Protein AF-A0A2E3WES7-F1 (afdb_monomer_lite)

Radius of gyration: 30.96 Å; chains: 1; bounding box: 48×38×104 Å

Foldseek 3Di:
DDDDDDDDDDPPVPPVVVVVVVVVVVVVVPPPPPPPPPQQQQDWDDDDDDADPVRQKDKIAGRAQQKKKWKDKQHDIDIHGGHNPDRMDIDRDPDDDPDDIDMDMWIAHPVRDTDDRPDDD

Secondary structure (DSSP, 8-state):
--PPP-------HHHHHHHHHHHHHHHHTT---------------------BTTB-EEEEE---TT-EEEEEETTEEEEE---TT-SEEEEE--SPPSS---EEEEEE-TTS-EE-TT---

Sequence (121 aa):
MHEGDISEPREDASSVWQSILNKFSLAQKYTTVRREIKTCDSKVRTVDVTVSANHPDLVWRNACPEVYYRLTIDRKTLEVPPHAAAEMIRYSIRDLTPGQHPYKVEVIDVDGVILSPGYCW

pLDDT: mean 71.53, std 15.44, range [35.91, 89.5]

Structure (mmCIF, N/CA/C/O backbone):
data_AF-A0A2E3WES7-F1
#
_entry.id   AF-A0A2E3WES7-F1
#
loop_
_atom_site.group_PDB
_atom_site.id
_atom_site.type_symbol
_atom_site.label_atom_id
_atom_site.label_alt_id
_atom_site.label_comp_id
_atom_site.label_asym_id
_atom_site.label_entity_id
_atom_site.label_seq_id
_atom_site.pdbx_PDB_ins_code
_atom_site.Cartn_x
_atom_site.Cartn_y
_atom_site.Cartn_z
_atom_site.occupancy
_atom_site.B_iso_or_equiv
_atom_site.auth_seq_id
_atom_site.auth_comp_id
_atom_site.auth_asym_id
_atom_site.auth_atom_id
_atom_site.pdbx_PDB_model_num
ATOM 1 N N . MET A 1 1 ? 20.178 -27.742 -88.971 1.00 37.34 1 MET A N 1
ATOM 2 C CA . MET A 1 1 ? 21.404 -27.962 -88.179 1.00 37.34 1 MET A CA 1
ATOM 3 C C . MET A 1 1 ? 21.485 -26.813 -87.194 1.00 37.34 1 MET A C 1
ATOM 5 O O . MET A 1 1 ? 21.592 -25.681 -87.641 1.00 37.34 1 MET A O 1
ATOM 9 N N . HIS A 1 2 ? 21.298 -27.078 -85.902 1.00 35.91 2 HIS A N 1
ATOM 10 C CA . HIS A 1 2 ? 21.526 -26.086 -84.852 1.00 35.91 2 HIS A CA 1
ATOM 11 C C . HIS A 1 2 ? 22.763 -26.524 -84.086 1.00 35.91 2 HIS A C 1
ATOM 13 O O . HIS A 1 2 ? 22.807 -27.630 -83.555 1.00 35.91 2 HIS A O 1
ATOM 19 N N . GLU A 1 3 ? 23.776 -25.674 -84.130 1.00 48.91 3 GLU A N 1
ATOM 20 C CA . GLU A 1 3 ? 25.027 -25.823 -83.407 1.00 48.91 3 GLU A CA 1
ATOM 21 C C . GLU A 1 3 ? 24.767 -25.332 -81.979 1.00 48.91 3 GLU A C 1
ATOM 23 O O . GLU A 1 3 ? 24.336 -24.197 -81.775 1.00 48.91 3 GLU A O 1
ATOM 28 N N . GLY A 1 4 ? 24.885 -26.236 -81.008 1.00 45.47 4 GLY A N 1
ATOM 29 C CA . GLY A 1 4 ? 24.762 -25.920 -79.590 1.00 45.47 4 GLY A CA 1
ATOM 30 C C . GLY A 1 4 ? 26.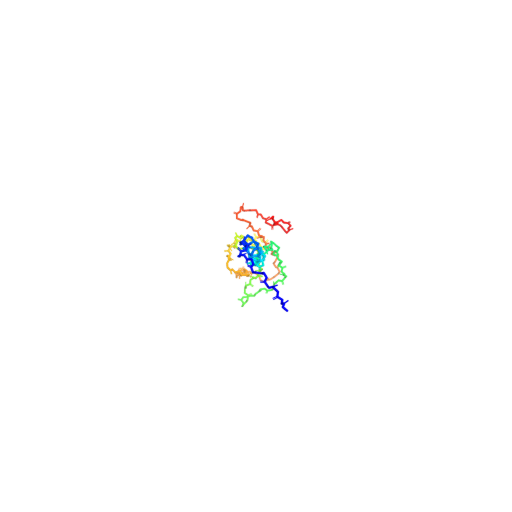154 -25.773 -79.001 1.00 45.47 4 GLY A C 1
ATOM 31 O O . GLY A 1 4 ? 26.911 -26.740 -79.004 1.00 45.47 4 GLY A O 1
ATOM 32 N N . ASP A 1 5 ? 26.477 -24.578 -78.515 1.00 55.75 5 ASP A N 1
ATOM 33 C CA . ASP A 1 5 ? 27.716 -24.313 -77.789 1.00 55.75 5 ASP A CA 1
ATOM 34 C C . ASP A 1 5 ? 27.493 -24.591 -76.295 1.00 55.75 5 ASP A C 1
ATOM 36 O O . ASP A 1 5 ? 26.551 -24.073 -75.687 1.00 55.75 5 ASP A O 1
ATOM 40 N N . ILE A 1 6 ? 28.326 -25.456 -75.718 1.00 48.38 6 ILE A N 1
ATOM 41 C CA . ILE A 1 6 ? 28.320 -25.782 -74.291 1.00 48.38 6 ILE A CA 1
ATOM 42 C C . ILE A 1 6 ? 29.626 -25.236 -73.724 1.00 48.38 6 ILE A C 1
ATOM 44 O O . ILE A 1 6 ? 30.689 -25.821 -73.917 1.00 48.38 6 ILE A O 1
ATOM 48 N N . SER A 1 7 ? 29.534 -24.117 -73.010 1.00 65.81 7 SER A N 1
ATOM 49 C CA . SER A 1 7 ? 30.663 -23.539 -72.286 1.00 65.81 7 SER A CA 1
ATOM 50 C C . SER A 1 7 ? 30.885 -24.228 -70.937 1.00 65.81 7 SER A C 1
ATOM 52 O O . SER A 1 7 ? 29.949 -24.752 -70.329 1.00 65.81 7 SER A O 1
ATOM 54 N N . GLU A 1 8 ? 32.118 -24.163 -70.434 1.00 56.44 8 GLU A N 1
ATOM 55 C CA . GLU A 1 8 ? 32.495 -24.665 -69.109 1.00 56.44 8 GLU A CA 1
ATOM 56 C C . GLU A 1 8 ? 31.694 -23.992 -67.973 1.00 56.44 8 GLU A C 1
ATOM 58 O O . GLU A 1 8 ? 31.254 -22.843 -68.122 1.00 56.44 8 GLU A O 1
ATOM 63 N N . PRO A 1 9 ? 31.491 -24.672 -66.824 1.00 51.97 9 PRO A N 1
ATOM 64 C CA . PRO A 1 9 ? 30.762 -24.104 -65.697 1.00 51.97 9 PRO A CA 1
ATOM 65 C C . PRO A 1 9 ? 31.477 -22.851 -65.191 1.00 51.97 9 PRO A C 1
ATOM 67 O O . PRO A 1 9 ? 32.590 -22.913 -64.672 1.00 51.97 9 PRO A O 1
ATOM 70 N N . ARG A 1 10 ? 30.830 -21.694 -65.327 1.00 53.50 10 ARG A N 1
ATOM 71 C CA . ARG A 1 10 ? 31.310 -20.457 -64.715 1.00 53.50 10 ARG A CA 1
ATOM 72 C C . ARG A 1 10 ? 31.004 -20.533 -63.221 1.00 53.50 10 ARG A C 1
ATOM 74 O O . ARG A 1 10 ? 29.840 -20.647 -62.837 1.00 53.50 10 ARG A O 1
ATOM 81 N N . GLU A 1 11 ? 32.034 -20.513 -62.379 1.00 57.12 11 GLU A N 1
ATOM 82 C CA . GLU A 1 11 ? 31.855 -20.502 -60.926 1.00 57.12 11 GLU A CA 1
ATOM 83 C C . GLU A 1 11 ? 31.272 -19.162 -60.448 1.00 57.12 11 GLU A C 1
ATOM 85 O O . GLU A 1 11 ? 31.982 -18.280 -59.974 1.00 57.12 11 GLU A O 1
ATOM 90 N N . ASP A 1 12 ? 29.948 -19.027 -60.501 1.00 51.56 12 ASP A N 1
ATOM 91 C CA . ASP A 1 12 ? 29.208 -17.975 -59.794 1.00 51.56 12 ASP A CA 1
ATOM 92 C C . ASP A 1 12 ? 28.824 -18.445 -58.376 1.00 51.56 12 ASP A C 1
ATOM 94 O O . ASP A 1 12 ? 27.704 -18.255 -57.897 1.00 51.56 12 ASP A O 1
ATOM 98 N N . ALA A 1 13 ? 29.764 -19.073 -57.660 1.00 53.97 13 ALA A N 1
ATOM 99 C CA . ALA A 1 13 ? 29.553 -19.511 -56.278 1.00 53.97 13 ALA A CA 1
ATOM 100 C C . ALA A 1 13 ? 29.381 -18.325 -55.305 1.00 53.97 13 ALA A C 1
ATOM 102 O O . ALA A 1 13 ? 28.873 -18.486 -54.197 1.00 53.97 13 ALA A O 1
ATOM 103 N N . SER A 1 14 ? 29.756 -17.109 -55.708 1.00 54.81 14 SER A N 1
ATOM 104 C CA . SER A 1 14 ? 29.687 -15.920 -54.855 1.00 54.81 14 SER A CA 1
ATOM 105 C C . SER A 1 14 ? 28.273 -15.336 -54.715 1.00 54.81 14 SER A C 1
ATOM 107 O O . SER A 1 14 ? 27.987 -14.717 -53.693 1.00 54.81 14 SER A O 1
ATOM 109 N N . SER A 1 15 ? 27.356 -15.551 -55.669 1.00 62.19 15 SER A N 1
ATOM 110 C CA . SER A 1 15 ? 26.026 -14.904 -55.653 1.00 62.19 15 SER A CA 1
ATOM 111 C C . SER A 1 15 ? 24.961 -15.695 -54.879 1.00 62.19 15 SER A C 1
ATOM 113 O O . SER A 1 15 ? 24.108 -15.114 -54.194 1.00 62.19 15 SER A O 1
ATOM 115 N N . VAL A 1 16 ? 25.031 -17.029 -54.928 1.00 63.03 16 VAL A N 1
ATOM 116 C CA . VAL A 1 16 ? 24.057 -17.920 -54.280 1.00 63.03 16 VAL A CA 1
ATOM 117 C C . VAL A 1 16 ? 24.269 -17.939 -52.769 1.00 63.03 16 VAL A C 1
ATOM 119 O O . VAL A 1 16 ? 23.313 -17.758 -52.015 1.00 63.03 16 VAL A O 1
ATOM 122 N N . TRP A 1 17 ? 25.520 -18.056 -52.311 1.00 64.25 17 TRP A N 1
ATOM 123 C CA . TRP A 1 17 ? 25.849 -18.011 -50.883 1.00 64.25 17 TRP A CA 1
ATOM 124 C C . TRP A 1 17 ? 25.521 -16.657 -50.252 1.00 64.25 17 TRP A C 1
ATOM 126 O O . TRP A 1 17 ? 24.960 -16.618 -49.159 1.00 64.25 17 TRP A O 1
ATOM 136 N N . GLN A 1 18 ? 25.766 -15.551 -50.962 1.00 61.44 18 GLN A N 1
ATOM 137 C CA . GLN A 1 18 ? 25.344 -14.212 -50.534 1.00 61.44 18 GLN A CA 1
ATOM 138 C C . GLN A 1 18 ? 23.816 -14.108 -50.424 1.00 61.44 18 GLN A C 1
ATOM 140 O O . GLN A 1 18 ? 23.300 -13.589 -49.437 1.00 61.44 18 GLN A O 1
ATOM 145 N N . SER A 1 19 ? 23.073 -14.667 -51.383 1.00 59.94 19 SER A N 1
ATOM 146 C CA . SER A 1 19 ? 21.604 -14.680 -51.350 1.00 59.94 19 SER A CA 1
ATOM 147 C C . SER A 1 19 ? 21.043 -15.529 -50.202 1.00 59.94 19 SER A C 1
ATOM 149 O O . SER A 1 19 ? 20.048 -15.145 -49.583 1.00 59.94 19 SER A O 1
ATOM 151 N N . ILE A 1 20 ? 21.689 -16.655 -49.876 1.00 63.62 20 ILE A N 1
ATOM 152 C CA . ILE A 1 20 ? 21.341 -17.498 -48.723 1.00 63.62 20 ILE A CA 1
ATOM 153 C C . ILE A 1 20 ? 21.639 -16.759 -47.413 1.00 63.62 20 ILE A C 1
ATOM 155 O O . ILE A 1 20 ? 20.762 -16.685 -46.554 1.00 63.62 20 ILE A O 1
ATOM 159 N N . LEU A 1 21 ? 22.821 -16.148 -47.276 1.00 63.22 21 LEU A N 1
ATOM 160 C CA . LEU A 1 21 ? 23.200 -15.356 -46.099 1.00 63.22 21 LEU A CA 1
ATOM 161 C C . LEU A 1 21 ? 22.241 -14.184 -45.862 1.00 63.22 21 LEU A C 1
ATOM 163 O O . LEU A 1 21 ? 21.840 -13.932 -44.727 1.00 63.22 21 LEU A O 1
ATOM 167 N N . ASN A 1 22 ? 21.816 -13.502 -46.927 1.00 59.44 22 ASN A N 1
ATOM 168 C CA . ASN A 1 22 ? 20.908 -12.364 -46.820 1.00 59.44 22 ASN A CA 1
ATOM 169 C C . ASN A 1 22 ? 19.484 -12.792 -46.412 1.00 59.44 22 ASN A C 1
ATOM 171 O O . ASN A 1 22 ? 18.818 -12.116 -45.632 1.00 59.44 22 ASN A O 1
ATOM 175 N N . LYS A 1 23 ? 19.019 -13.963 -46.869 1.00 59.62 23 LYS A N 1
ATOM 176 C CA . LYS A 1 23 ? 17.743 -14.540 -46.412 1.00 59.62 23 LYS A CA 1
ATOM 177 C C . LYS A 1 23 ? 17.820 -15.053 -44.974 1.00 59.62 23 LYS A C 1
ATOM 179 O O . LYS A 1 23 ? 16.849 -14.917 -44.234 1.00 59.62 23 LYS A O 1
ATOM 184 N N . PHE A 1 24 ? 18.967 -15.589 -44.565 1.00 59.69 24 PHE A N 1
ATOM 185 C CA . PHE A 1 24 ? 19.191 -16.039 -43.194 1.00 59.69 24 PHE A CA 1
ATOM 186 C C . PHE A 1 24 ? 19.242 -14.857 -42.211 1.00 59.69 24 PHE A C 1
ATOM 188 O O . PHE A 1 24 ? 18.620 -14.911 -41.151 1.00 59.69 24 PHE A O 1
ATOM 195 N N . SER A 1 25 ? 19.890 -13.748 -42.594 1.00 57.03 25 SER A N 1
ATOM 196 C CA . SER A 1 25 ? 19.932 -12.518 -41.788 1.00 57.03 25 SER A CA 1
ATOM 197 C C . SER A 1 25 ? 18.550 -11.858 -41.655 1.00 57.03 25 SER A C 1
ATOM 199 O O . SER A 1 25 ? 18.211 -11.318 -40.600 1.00 57.03 25 SER A O 1
ATOM 201 N N . LEU A 1 26 ? 17.709 -11.961 -42.691 1.00 56.06 26 LEU A N 1
ATOM 202 C CA . LEU A 1 26 ? 16.310 -11.531 -42.647 1.00 56.06 26 LEU A CA 1
ATOM 203 C C . LEU A 1 26 ? 15.449 -12.434 -41.758 1.00 56.06 26 LEU A C 1
ATOM 205 O O . LEU A 1 26 ? 14.637 -11.920 -40.996 1.00 56.06 26 LEU A O 1
ATOM 209 N N . ALA A 1 27 ? 15.637 -13.755 -41.802 1.00 54.44 27 ALA A N 1
ATOM 210 C CA . ALA A 1 27 ? 14.880 -14.690 -40.967 1.00 54.44 27 ALA A CA 1
ATOM 211 C C . ALA A 1 27 ? 15.181 -14.515 -39.465 1.00 54.44 27 ALA A C 1
ATOM 213 O O . ALA A 1 27 ? 14.278 -14.633 -38.640 1.00 54.44 27 ALA A O 1
ATOM 214 N N . GLN A 1 28 ? 16.418 -14.151 -39.108 1.00 54.75 28 GLN A N 1
ATOM 215 C CA . GLN A 1 28 ? 16.808 -13.876 -37.718 1.00 54.75 28 GLN A CA 1
ATOM 216 C C . GLN A 1 28 ? 16.277 -12.538 -37.171 1.00 54.75 28 GLN A C 1
ATOM 218 O O . GLN A 1 28 ? 16.140 -12.390 -35.958 1.00 54.75 28 GLN A O 1
ATOM 223 N N . LYS A 1 29 ? 15.910 -11.569 -38.028 1.00 54.25 29 LYS A N 1
ATOM 224 C CA . LYS A 1 29 ? 15.290 -10.300 -37.586 1.00 54.25 29 LYS A CA 1
ATOM 225 C C . LYS A 1 29 ? 13.910 -10.486 -36.946 1.00 54.25 29 LYS A C 1
ATOM 227 O O . LYS A 1 29 ? 13.489 -9.625 -36.177 1.00 54.25 29 LYS A O 1
ATOM 232 N N . TYR A 1 30 ? 13.219 -11.586 -37.243 1.00 50.78 30 TYR A N 1
ATOM 233 C CA . TYR A 1 30 ? 11.861 -11.855 -36.755 1.00 50.78 30 TYR A CA 1
ATOM 234 C C . TYR A 1 30 ? 11.809 -12.814 -35.560 1.00 50.78 30 TYR A C 1
ATOM 236 O O . TYR A 1 30 ? 10.733 -13.039 -35.014 1.00 50.78 30 TYR A O 1
ATOM 244 N N . THR A 1 31 ? 12.948 -13.358 -35.117 1.00 50.91 31 THR A N 1
ATOM 245 C CA . THR A 1 31 ? 12.996 -14.301 -33.985 1.00 50.91 31 THR A CA 1
ATOM 246 C C . THR A 1 31 ? 13.332 -13.649 -32.650 1.00 50.91 31 THR A C 1
ATOM 248 O O . THR A 1 31 ? 13.463 -14.348 -31.646 1.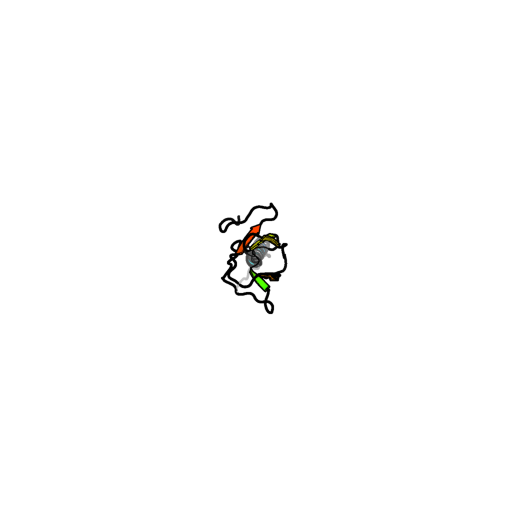00 50.91 31 THR A O 1
ATOM 251 N N . THR A 1 32 ? 13.448 -12.321 -32.585 1.00 55.94 32 THR A N 1
ATOM 252 C CA . THR A 1 32 ? 13.554 -11.646 -31.292 1.00 55.94 32 THR A CA 1
ATOM 253 C C . THR A 1 32 ? 12.196 -11.705 -30.612 1.00 55.94 32 THR A C 1
ATOM 255 O O . THR A 1 32 ? 11.331 -10.855 -30.822 1.00 55.94 32 THR A O 1
ATOM 258 N N . VAL A 1 33 ? 12.012 -12.729 -29.781 1.00 56.59 33 VAL A N 1
ATOM 259 C CA . VAL A 1 33 ? 10.966 -12.755 -28.765 1.00 56.59 33 VAL A CA 1
ATOM 260 C C . VAL A 1 33 ? 11.159 -11.490 -27.937 1.00 56.59 33 VAL A C 1
ATOM 262 O O . VAL A 1 33 ? 12.081 -11.398 -27.124 1.00 56.59 33 VAL A O 1
ATOM 265 N N . ARG A 1 34 ? 10.312 -10.483 -28.171 1.00 54.34 34 ARG A N 1
ATOM 266 C CA . ARG A 1 34 ? 10.122 -9.394 -27.221 1.00 54.34 34 ARG A CA 1
ATOM 267 C C . ARG A 1 34 ? 9.606 -10.060 -25.955 1.00 54.34 34 ARG A C 1
ATOM 269 O O . ARG A 1 34 ? 8.421 -10.348 -25.849 1.00 54.34 34 ARG A O 1
ATOM 276 N N . ARG A 1 35 ? 10.503 -10.360 -25.014 1.00 54.41 35 ARG A N 1
ATOM 277 C CA . ARG A 1 35 ? 10.088 -10.537 -23.627 1.00 54.41 35 ARG A CA 1
ATOM 278 C C . ARG A 1 35 ? 9.354 -9.253 -23.287 1.00 54.41 35 ARG A C 1
ATOM 280 O O . ARG A 1 35 ? 9.940 -8.178 -23.411 1.00 54.41 35 ARG A O 1
ATOM 287 N N . GLU A 1 36 ? 8.074 -9.360 -22.962 1.00 47.38 36 GLU A N 1
ATOM 288 C CA . GLU A 1 36 ? 7.363 -8.248 -22.358 1.00 47.38 36 GLU A CA 1
ATOM 289 C C . GLU A 1 36 ? 8.190 -7.845 -21.140 1.00 47.38 36 GLU A C 1
ATOM 291 O O . GLU A 1 36 ? 8.331 -8.609 -20.183 1.00 47.38 36 GLU A O 1
ATOM 296 N N . ILE A 1 37 ? 8.838 -6.684 -21.222 1.00 52.31 37 ILE A N 1
ATOM 297 C CA . ILE A 1 37 ? 9.355 -6.029 -20.033 1.00 52.31 37 ILE A CA 1
ATOM 298 C C . ILE A 1 37 ? 8.091 -5.822 -19.214 1.00 52.31 37 ILE A C 1
ATOM 300 O O . ILE A 1 37 ? 7.223 -5.061 -19.641 1.00 52.31 37 ILE A O 1
ATOM 304 N N . LYS A 1 38 ? 7.925 -6.573 -18.118 1.00 55.25 38 LYS A N 1
ATOM 305 C CA . LYS A 1 38 ? 6.836 -6.323 -17.178 1.00 55.25 38 LYS A CA 1
ATOM 306 C C . LYS A 1 38 ? 7.020 -4.880 -16.738 1.00 55.25 38 LYS A C 1
ATOM 308 O O . LYS A 1 38 ? 7.920 -4.587 -15.958 1.00 55.25 38 LYS A O 1
ATOM 313 N N . THR A 1 39 ? 6.248 -3.975 -17.329 1.00 57.47 39 THR A N 1
ATOM 314 C CA . THR A 1 39 ? 6.281 -2.563 -16.987 1.00 57.47 39 THR A CA 1
ATOM 315 C C . THR A 1 39 ? 5.852 -2.479 -15.540 1.00 57.47 39 THR A C 1
ATOM 317 O O . THR A 1 39 ? 4.691 -2.740 -15.220 1.00 57.47 39 THR A O 1
ATOM 320 N N . CYS A 1 40 ? 6.822 -2.198 -14.680 1.00 63.84 40 CYS A N 1
ATOM 321 C CA . CYS A 1 40 ? 6.590 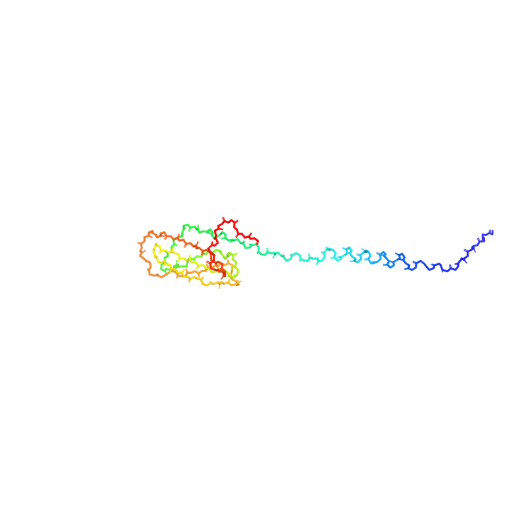-1.878 -13.292 1.00 63.84 40 CYS A CA 1
ATOM 322 C C . CYS A 1 40 ? 5.622 -0.697 -13.228 1.00 63.84 40 CYS A C 1
ATOM 324 O O . CYS A 1 40 ? 5.942 0.400 -13.685 1.00 63.84 40 CYS A O 1
ATOM 326 N N . ASP A 1 41 ? 4.422 -0.932 -12.705 1.00 66.69 41 ASP A N 1
ATOM 327 C CA . ASP A 1 41 ? 3.463 0.133 -12.443 1.00 66.69 41 ASP A CA 1
ATOM 328 C C . ASP A 1 41 ? 3.646 0.552 -10.988 1.00 66.69 41 ASP A C 1
ATOM 330 O O . ASP A 1 41 ? 3.056 -0.030 -10.078 1.00 66.69 41 ASP A O 1
ATOM 334 N N . SER A 1 42 ? 4.498 1.555 -10.760 1.00 66.38 42 SER A N 1
ATOM 335 C CA . SER A 1 42 ? 4.757 2.112 -9.425 1.00 66.38 42 SER A CA 1
ATOM 336 C C . SER A 1 42 ? 3.507 2.710 -8.770 1.00 66.38 42 SER A C 1
ATOM 338 O O . SER A 1 42 ? 3.512 3.023 -7.578 1.00 66.38 42 SER A O 1
ATOM 340 N N . LYS A 1 43 ? 2.401 2.850 -9.514 1.00 67.12 43 LYS A N 1
ATOM 341 C CA . LYS A 1 43 ? 1.145 3.373 -8.995 1.00 67.12 43 LYS A CA 1
ATOM 342 C C . LYS A 1 43 ? 0.312 2.272 -8.341 1.00 67.12 43 LYS A C 1
ATOM 344 O O . LYS A 1 43 ? -0.555 1.657 -8.964 1.00 67.12 43 LYS A O 1
ATOM 349 N N . VAL A 1 44 ? 0.461 2.123 -7.029 1.00 72.25 44 VAL A N 1
ATOM 350 C CA . VAL A 1 44 ? -0.507 1.364 -6.227 1.00 72.25 44 VAL A CA 1
ATOM 351 C C . VAL A 1 44 ? -1.790 2.185 -6.090 1.00 72.25 44 VAL A C 1
ATOM 353 O O . VAL A 1 44 ? -1.828 3.209 -5.411 1.00 72.25 44 VAL A O 1
ATOM 356 N N . ARG A 1 45 ? -2.857 1.753 -6.768 1.00 73.19 45 ARG A N 1
ATOM 357 C CA . ARG A 1 45 ? -4.199 2.327 -6.604 1.00 73.19 45 ARG A CA 1
ATOM 358 C C . ARG A 1 45 ? -4.922 1.571 -5.500 1.00 73.19 45 ARG A C 1
ATOM 360 O O . ARG A 1 45 ? -5.318 0.425 -5.694 1.00 73.19 45 ARG A O 1
ATOM 367 N N . THR A 1 46 ? -5.085 2.214 -4.356 1.00 71.69 46 THR A N 1
ATOM 368 C CA . THR A 1 46 ? -5.953 1.738 -3.280 1.00 71.69 46 THR A CA 1
ATOM 369 C C . THR A 1 46 ? -7.379 2.239 -3.514 1.00 71.69 46 THR A C 1
ATOM 371 O O . THR A 1 46 ? -7.572 3.354 -3.996 1.00 71.69 46 THR A O 1
ATOM 374 N N . VAL A 1 47 ? -8.371 1.406 -3.210 1.00 75.38 47 VAL A N 1
ATOM 375 C CA . VAL A 1 47 ? -9.803 1.754 -3.235 1.00 75.38 47 VAL A CA 1
ATOM 376 C C . VAL A 1 47 ? -10.337 1.746 -1.809 1.00 75.38 47 VAL A C 1
ATOM 378 O O . VAL A 1 47 ? -9.710 1.144 -0.947 1.00 75.38 47 VAL A O 1
ATOM 381 N N . ASP A 1 48 ? -11.485 2.358 -1.538 1.00 78.44 48 ASP A N 1
ATOM 382 C CA . ASP A 1 48 ? -12.113 2.203 -0.225 1.00 78.44 48 ASP A CA 1
ATOM 383 C C . ASP A 1 48 ? -12.524 0.736 -0.029 1.00 78.44 48 ASP A C 1
ATOM 385 O O . ASP A 1 48 ? -13.333 0.194 -0.786 1.00 78.44 48 ASP A O 1
ATOM 389 N N . VAL A 1 49 ? -11.935 0.072 0.968 1.00 83.25 49 VAL A N 1
ATOM 390 C CA . VAL A 1 49 ? -12.182 -1.343 1.268 1.00 83.25 49 VAL A CA 1
ATOM 391 C C . VAL A 1 49 ? -12.825 -1.465 2.641 1.00 83.25 49 VAL A C 1
ATOM 393 O O . VAL A 1 49 ? -12.377 -0.864 3.614 1.00 83.25 49 VAL A O 1
ATOM 396 N N . THR A 1 50 ? -13.869 -2.286 2.727 1.00 82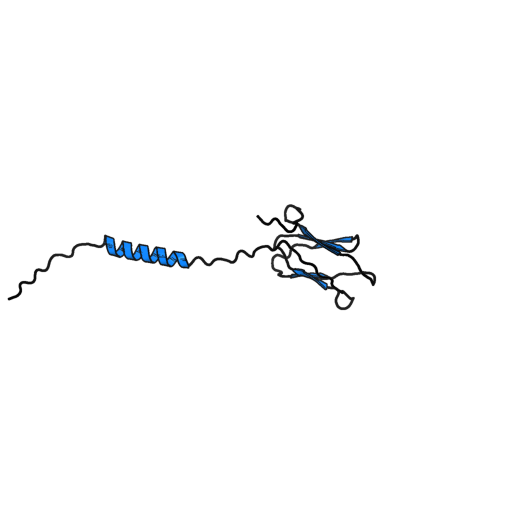.19 50 THR A N 1
ATOM 397 C CA . THR A 1 50 ? -14.428 -2.723 4.009 1.00 82.19 50 THR A CA 1
ATOM 398 C C . THR A 1 50 ? -13.802 -4.056 4.390 1.00 82.19 50 THR A C 1
ATOM 400 O O . THR A 1 50 ? -13.916 -5.029 3.648 1.00 82.19 50 THR A O 1
ATOM 403 N N . VAL A 1 51 ? -13.157 -4.103 5.553 1.00 84.06 51 VAL A N 1
ATOM 404 C CA . VAL A 1 51 ? -12.593 -5.329 6.132 1.00 84.06 51 VAL A CA 1
ATOM 405 C C . VAL A 1 51 ? -13.406 -5.754 7.352 1.00 84.06 51 VAL A C 1
ATOM 407 O O . VAL A 1 51 ? -14.030 -4.932 8.021 1.00 84.06 51 VAL A O 1
ATOM 410 N N . SER A 1 52 ? -13.427 -7.053 7.638 1.00 84.06 52 SER A N 1
ATOM 411 C CA . SER A 1 52 ? -14.131 -7.617 8.797 1.00 84.06 52 SER A CA 1
ATOM 412 C C . SER A 1 52 ? -13.340 -8.775 9.395 1.00 84.06 52 SER A C 1
ATOM 414 O O . SER A 1 52 ? -12.416 -9.279 8.766 1.00 84.06 52 SER A O 1
ATOM 416 N N . ALA A 1 53 ? -13.719 -9.257 10.580 1.00 81.00 53 ALA A N 1
ATOM 417 C CA . ALA A 1 53 ? -13.049 -10.405 11.199 1.00 81.00 53 ALA A CA 1
ATOM 418 C C . ALA A 1 53 ? -13.063 -11.668 10.309 1.00 81.00 53 ALA A C 1
ATOM 420 O O . ALA A 1 53 ? -12.106 -12.436 10.320 1.00 81.00 53 ALA A O 1
ATOM 421 N N . ASN A 1 54 ? -14.112 -11.851 9.497 1.00 83.25 54 ASN A N 1
ATOM 422 C CA . ASN A 1 54 ? -14.220 -12.977 8.562 1.00 83.25 54 ASN A CA 1
ATOM 423 C C . ASN A 1 54 ? -13.446 -12.741 7.253 1.00 83.25 54 ASN A C 1
ATOM 425 O O . ASN A 1 54 ? -13.129 -13.694 6.547 1.00 83.25 54 ASN A O 1
ATOM 429 N N . HIS A 1 55 ? -13.140 -11.480 6.936 1.00 86.00 55 HIS A N 1
ATOM 430 C CA . HIS A 1 55 ? -12.407 -11.065 5.740 1.00 86.00 55 HIS A CA 1
ATOM 431 C C . HIS A 1 55 ? -11.426 -9.930 6.093 1.00 86.00 55 HIS A C 1
ATOM 433 O O . HIS A 1 55 ? -11.703 -8.765 5.790 1.00 86.00 55 HIS A O 1
ATOM 439 N N . PRO A 1 56 ? -10.306 -10.245 6.777 1.00 88.88 56 PRO A N 1
ATOM 440 C CA . PRO A 1 56 ? -9.350 -9.242 7.256 1.00 88.88 56 PRO A CA 1
ATOM 441 C C . PRO A 1 56 ? -8.318 -8.828 6.196 1.00 88.88 56 PRO A C 1
ATOM 443 O O . PRO A 1 56 ? -7.421 -8.035 6.477 1.00 88.88 56 PRO A O 1
ATOM 446 N N . ASP A 1 57 ? -8.392 -9.406 4.999 1.00 88.06 57 ASP A N 1
ATOM 447 C CA . ASP A 1 57 ? -7.348 -9.295 3.989 1.00 88.06 57 ASP A CA 1
ATOM 448 C C . ASP A 1 57 ? -7.479 -7.995 3.189 1.00 88.06 57 ASP A C 1
ATOM 450 O O . ASP A 1 57 ? -8.401 -7.822 2.392 1.00 88.06 57 ASP A O 1
ATOM 454 N N . LEU A 1 58 ? -6.500 -7.106 3.352 1.00 88.69 58 LEU A N 1
ATOM 455 C CA . LEU A 1 58 ? -6.272 -5.990 2.447 1.00 88.69 58 LEU A CA 1
ATOM 456 C C . LEU A 1 58 ? -5.407 -6.468 1.284 1.00 88.69 58 LEU A C 1
ATOM 458 O O . LEU A 1 58 ? -4.375 -7.108 1.490 1.00 88.69 58 LEU A O 1
ATOM 462 N N . VAL A 1 59 ? -5.820 -6.153 0.059 1.00 88.75 59 VAL A N 1
ATOM 463 C CA . VAL A 1 59 ? -5.124 -6.610 -1.143 1.00 88.75 59 VAL A CA 1
ATOM 464 C C . VAL A 1 59 ? -4.868 -5.437 -2.079 1.00 88.75 59 VAL A C 1
ATOM 466 O O . VAL A 1 59 ? -5.767 -4.644 -2.351 1.00 88.75 59 VAL A O 1
ATOM 469 N N . TRP A 1 60 ? -3.644 -5.336 -2.590 1.00 87.31 60 TRP A N 1
ATOM 470 C CA . TRP A 1 60 ? -3.271 -4.371 -3.622 1.00 87.31 60 TRP A CA 1
ATOM 471 C C . TRP A 1 60 ? -2.359 -5.010 -4.668 1.00 87.31 60 TRP A C 1
ATOM 473 O O . TRP A 1 60 ? -1.795 -6.083 -4.456 1.00 87.31 60 TRP A O 1
ATOM 483 N N . ARG A 1 61 ? -2.240 -4.364 -5.830 1.00 84.38 61 ARG A N 1
ATOM 484 C CA . ARG A 1 61 ? -1.408 -4.859 -6.931 1.00 84.38 61 ARG A CA 1
ATOM 485 C C . ARG A 1 61 ? 0.073 -4.697 -6.603 1.00 84.38 61 ARG A C 1
ATOM 487 O O . ARG A 1 61 ? 0.476 -3.651 -6.098 1.00 84.38 61 ARG A O 1
ATOM 494 N N . ASN A 1 62 ? 0.870 -5.709 -6.932 1.00 83.50 62 ASN A N 1
ATOM 495 C CA . ASN A 1 62 ? 2.318 -5.626 -6.838 1.00 83.50 62 ASN A CA 1
ATOM 496 C C . ASN A 1 62 ? 2.865 -4.710 -7.950 1.00 83.50 62 ASN A C 1
ATOM 498 O O . ASN A 1 62 ? 2.641 -4.966 -9.133 1.00 83.50 62 ASN A O 1
ATOM 502 N N . ALA A 1 63 ? 3.556 -3.639 -7.566 1.00 80.06 63 ALA A N 1
ATOM 503 C CA . ALA A 1 63 ? 4.194 -2.684 -8.463 1.00 80.06 63 ALA A CA 1
ATOM 504 C C . ALA A 1 63 ? 5.429 -3.280 -9.154 1.00 80.06 63 ALA A C 1
ATOM 506 O O . ALA A 1 63 ? 5.546 -3.198 -10.376 1.00 80.06 63 ALA A O 1
ATOM 507 N N . CYS A 1 64 ? 6.318 -3.912 -8.380 1.00 78.19 64 CYS A N 1
ATOM 508 C CA . CYS A 1 64 ? 7.539 -4.556 -8.864 1.00 78.19 64 CYS A CA 1
ATOM 509 C C . CYS A 1 64 ? 7.941 -5.741 -7.966 1.00 78.19 64 CYS A C 1
ATOM 511 O O . CYS A 1 64 ? 7.620 -5.752 -6.781 1.00 78.19 64 CYS A O 1
ATOM 513 N N . PRO A 1 65 ? 8.718 -6.708 -8.479 1.00 76.56 65 PRO A N 1
ATOM 514 C CA . PRO A 1 65 ? 9.212 -7.834 -7.682 1.00 76.56 65 PRO A CA 1
ATOM 515 C C . PRO A 1 65 ? 10.104 -7.443 -6.491 1.00 76.56 65 PRO A C 1
ATOM 517 O O . PRO A 1 65 ? 10.058 -8.106 -5.458 1.00 76.56 65 PRO A O 1
ATOM 520 N N . GLU A 1 66 ? 10.889 -6.373 -6.644 1.00 78.94 66 GLU A N 1
ATOM 521 C CA . GLU A 1 66 ? 11.991 -6.006 -5.738 1.00 78.94 66 GLU A CA 1
ATOM 522 C C . GLU A 1 66 ? 11.636 -4.885 -4.744 1.00 78.94 66 GLU A C 1
ATOM 524 O O . GLU A 1 66 ? 12.467 -4.490 -3.933 1.00 78.94 66 GLU A O 1
ATOM 529 N N . VAL A 1 67 ? 10.412 -4.346 -4.799 1.00 83.50 67 VAL A N 1
ATOM 530 C CA . VAL A 1 67 ? 10.026 -3.181 -3.986 1.00 83.50 67 VAL A CA 1
ATOM 531 C C . VAL A 1 67 ? 9.368 -3.590 -2.673 1.00 83.50 67 VAL A C 1
ATOM 533 O O . VAL A 1 67 ? 8.609 -4.558 -2.590 1.00 83.50 67 VAL A O 1
ATOM 536 N N . TYR A 1 68 ? 9.627 -2.792 -1.648 1.00 86.88 68 TYR A N 1
ATOM 537 C CA . TYR A 1 68 ? 9.016 -2.884 -0.332 1.00 86.88 68 TYR A CA 1
ATOM 538 C C . TYR A 1 68 ? 7.749 -2.032 -0.292 1.00 86.88 68 TYR A C 1
ATOM 540 O O . TYR A 1 68 ? 7.591 -1.076 -1.055 1.00 86.88 68 TYR A O 1
ATOM 548 N N . TYR A 1 69 ? 6.841 -2.345 0.629 1.00 88.31 69 TYR A N 1
ATOM 549 C CA . TYR A 1 69 ? 5.654 -1.527 0.853 1.00 88.31 69 TYR A CA 1
ATOM 550 C C . TYR A 1 69 ? 5.589 -1.056 2.292 1.00 88.31 69 TYR A C 1
ATOM 552 O O . TYR A 1 69 ? 5.877 -1.803 3.225 1.00 88.31 69 TYR A O 1
ATOM 560 N N . ARG A 1 70 ? 5.135 0.178 2.475 1.00 89.50 70 ARG A N 1
ATOM 561 C CA . ARG A 1 70 ? 4.829 0.740 3.784 1.00 89.50 70 ARG A CA 1
ATOM 562 C C . ARG A 1 70 ? 3.346 1.047 3.860 1.00 89.50 70 ARG A C 1
ATOM 564 O O . ARG A 1 70 ? 2.843 1.935 3.174 1.00 89.50 70 ARG A O 1
ATOM 571 N N . LEU A 1 71 ? 2.649 0.261 4.670 1.00 88.12 71 LEU A N 1
ATOM 572 C CA . LEU A 1 71 ? 1.230 0.399 4.944 1.00 88.12 71 LEU A CA 1
ATOM 573 C C . LEU A 1 71 ? 1.062 1.218 6.222 1.00 88.12 71 LEU A C 1
ATOM 575 O O . LEU A 1 71 ? 1.444 0.780 7.304 1.00 88.12 71 LEU A O 1
ATOM 579 N N . THR A 1 72 ? 0.464 2.394 6.103 1.00 88.69 72 THR A N 1
ATOM 580 C CA . THR A 1 72 ? 0.107 3.229 7.250 1.00 88.69 72 THR A CA 1
ATOM 581 C C . THR A 1 72 ? -1.401 3.193 7.424 1.00 88.69 72 THR A C 1
ATOM 583 O O . THR A 1 72 ? -2.115 3.589 6.508 1.00 88.69 72 THR A O 1
ATOM 586 N N . ILE A 1 73 ? -1.889 2.735 8.578 1.00 87.50 73 ILE A N 1
ATOM 587 C CA . ILE A 1 73 ? -3.311 2.770 8.957 1.00 87.50 73 ILE A CA 1
ATOM 588 C C . ILE A 1 73 ? -3.434 3.650 10.202 1.00 87.50 73 ILE A C 1
ATOM 590 O O . ILE A 1 73 ? -2.763 3.402 11.208 1.00 87.50 73 ILE A O 1
ATOM 594 N N . ASP A 1 74 ? -4.260 4.693 10.135 1.00 86.75 74 ASP A N 1
ATOM 595 C CA . ASP A 1 74 ? -4.352 5.775 11.122 1.00 86.75 74 ASP A CA 1
ATOM 596 C C . ASP A 1 74 ? -2.995 6.450 11.402 1.00 86.75 74 ASP A C 1
ATOM 598 O O . ASP A 1 74 ? -2.612 7.424 10.761 1.00 86.75 74 ASP A O 1
ATOM 602 N N . ARG A 1 75 ? -2.264 5.928 12.394 1.00 84.62 75 ARG A N 1
ATOM 603 C CA . ARG A 1 75 ? -0.944 6.387 12.855 1.00 84.62 75 ARG A CA 1
ATOM 604 C C . ARG A 1 75 ? 0.053 5.239 13.021 1.00 84.62 75 ARG A C 1
ATOM 606 O O . ARG A 1 75 ? 1.165 5.461 13.492 1.00 84.62 75 ARG A O 1
ATOM 613 N N . LYS A 1 76 ? -0.351 4.009 12.694 1.00 86.38 76 LYS A N 1
ATOM 614 C CA . LYS A 1 76 ? 0.498 2.822 12.771 1.00 86.38 76 LYS A CA 1
ATOM 615 C C . LYS A 1 76 ? 1.082 2.549 11.398 1.00 86.38 76 LYS A C 1
ATOM 617 O O . LYS A 1 76 ? 0.340 2.406 10.431 1.00 86.38 76 LYS A O 1
ATOM 622 N N . THR A 1 77 ? 2.399 2.443 11.354 1.00 88.19 77 THR A N 1
ATOM 623 C CA . THR A 1 77 ? 3.158 2.149 10.143 1.00 88.19 77 THR A CA 1
ATOM 624 C C . THR A 1 77 ? 3.638 0.708 10.197 1.00 88.19 77 THR A C 1
ATOM 626 O O . THR A 1 77 ? 4.197 0.276 11.204 1.00 88.19 77 THR A O 1
ATOM 629 N N . LEU A 1 78 ? 3.396 -0.031 9.122 1.00 89.00 78 LEU A N 1
ATOM 630 C CA . LEU A 1 78 ? 3.706 -1.445 8.978 1.00 89.00 78 LEU A CA 1
ATOM 631 C C . LEU A 1 78 ? 4.512 -1.622 7.694 1.00 89.00 78 LEU A C 1
ATOM 633 O O . LEU A 1 78 ? 4.116 -1.139 6.633 1.00 89.00 78 LEU A O 1
ATOM 637 N N . GLU A 1 79 ? 5.641 -2.310 7.792 1.00 88.31 79 GLU A N 1
ATOM 638 C CA . GLU A 1 79 ? 6.456 -2.658 6.631 1.00 88.31 79 GLU A CA 1
ATOM 639 C C . GLU A 1 79 ? 6.045 -4.033 6.114 1.00 88.31 79 GLU A C 1
ATOM 641 O O . GLU A 1 79 ? 5.899 -4.992 6.874 1.00 88.31 79 GLU A O 1
ATOM 646 N N . VAL A 1 80 ? 5.824 -4.113 4.806 1.00 87.31 80 VAL A N 1
ATOM 647 C CA . VAL A 1 80 ? 5.434 -5.331 4.106 1.00 87.31 80 VAL A CA 1
ATOM 648 C C . VAL A 1 80 ? 6.558 -5.687 3.131 1.00 87.31 80 VAL A C 1
ATOM 650 O O . VAL A 1 80 ? 6.913 -4.858 2.285 1.00 87.31 80 VAL A O 1
ATOM 653 N N . PRO A 1 81 ? 7.138 -6.895 3.248 1.00 85.62 81 PRO A N 1
ATOM 654 C CA . PRO A 1 81 ? 8.289 -7.292 2.451 1.00 85.62 81 PRO A CA 1
ATOM 655 C C . PRO A 1 81 ? 7.939 -7.470 0.960 1.00 85.62 81 PRO A C 1
ATOM 657 O O . PRO A 1 81 ? 6.764 -7.671 0.615 1.00 85.62 81 PRO A O 1
ATOM 660 N N . PRO A 1 82 ? 8.955 -7.441 0.077 1.00 81.56 82 PRO A N 1
ATOM 661 C CA . PRO A 1 82 ? 8.782 -7.689 -1.342 1.00 81.56 82 PRO A CA 1
ATOM 662 C C . PRO A 1 82 ? 8.314 -9.122 -1.568 1.00 81.56 82 PRO A C 1
ATOM 664 O O . PRO A 1 82 ? 8.758 -10.062 -0.906 1.00 81.56 82 PRO A O 1
ATOM 667 N N . HIS A 1 83 ? 7.438 -9.297 -2.553 1.00 81.38 83 HIS A N 1
ATOM 668 C CA . HIS A 1 83 ? 6.995 -10.613 -2.997 1.00 81.38 83 HIS A CA 1
ATOM 669 C C . HIS A 1 83 ? 7.271 -10.766 -4.492 1.00 81.38 83 HIS A C 1
ATOM 671 O O . HIS A 1 83 ? 6.412 -10.487 -5.327 1.00 81.38 83 HIS A O 1
ATOM 677 N N . ALA A 1 84 ? 8.468 -11.251 -4.828 1.00 71.00 84 ALA A N 1
ATOM 678 C CA . ALA A 1 84 ? 8.970 -11.279 -6.202 1.00 71.00 84 ALA A CA 1
ATOM 679 C C . ALA A 1 84 ? 8.082 -12.047 -7.204 1.00 71.00 84 ALA A C 1
ATOM 681 O O . ALA A 1 84 ? 8.019 -11.705 -8.385 1.00 71.00 84 ALA A O 1
ATOM 682 N N . ALA A 1 85 ? 7.370 -13.077 -6.740 1.00 73.94 85 ALA A N 1
ATOM 683 C CA . ALA A 1 85 ? 6.530 -13.930 -7.582 1.00 73.94 85 ALA A CA 1
ATOM 684 C C . ALA A 1 85 ? 5.025 -13.613 -7.507 1.00 73.94 85 ALA A C 1
ATOM 686 O O . ALA A 1 85 ? 4.246 -14.213 -8.247 1.00 73.94 85 ALA A O 1
ATOM 687 N N . ALA A 1 86 ? 4.593 -12.709 -6.621 1.00 79.00 86 ALA A N 1
ATOM 688 C CA . ALA A 1 86 ? 3.173 -12.446 -6.402 1.00 79.00 86 ALA A CA 1
ATOM 689 C C . ALA A 1 86 ? 2.670 -11.315 -7.306 1.00 79.00 86 ALA A C 1
ATOM 691 O O . ALA A 1 86 ? 3.283 -10.256 -7.388 1.00 79.00 86 ALA A O 1
ATOM 692 N N . GLU A 1 87 ? 1.525 -11.509 -7.959 1.00 79.62 87 GLU A N 1
ATOM 693 C CA . GLU A 1 87 ? 0.854 -10.433 -8.707 1.00 79.62 87 GLU A CA 1
ATOM 694 C C . GLU A 1 87 ? 0.139 -9.442 -7.775 1.00 79.62 87 GLU A C 1
ATOM 696 O O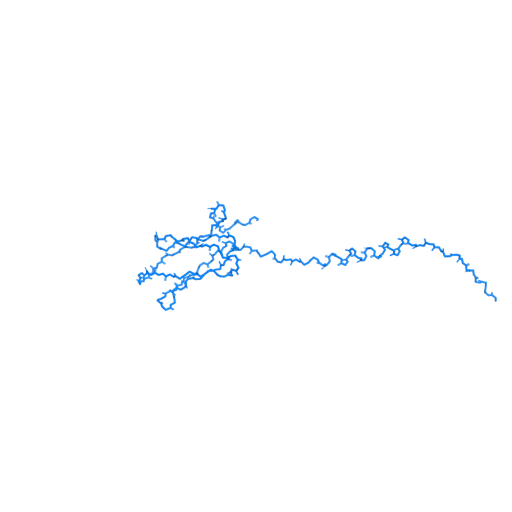 . GLU A 1 87 ? 0.076 -8.243 -8.046 1.00 79.62 87 GLU A O 1
ATOM 701 N N . MET A 1 88 ? -0.373 -9.942 -6.652 1.00 83.38 88 MET A N 1
ATOM 702 C CA . MET A 1 88 ? -1.100 -9.170 -5.650 1.00 83.38 88 MET A CA 1
ATOM 703 C C . MET A 1 88 ? -0.432 -9.355 -4.292 1.00 83.38 88 MET A C 1
ATOM 705 O O . MET A 1 88 ? -0.111 -10.477 -3.899 1.00 83.38 88 MET A O 1
ATOM 709 N N . ILE A 1 89 ? -0.268 -8.261 -3.560 1.00 88.00 89 ILE A N 1
ATOM 710 C CA . ILE A 1 89 ? 0.163 -8.277 -2.168 1.00 88.00 89 ILE A CA 1
ATOM 711 C C . ILE A 1 89 ? -1.079 -8.397 -1.299 1.00 88.00 89 ILE A C 1
ATOM 713 O O . ILE A 1 89 ? -2.042 -7.652 -1.480 1.00 88.00 89 ILE A O 1
ATOM 717 N N . ARG A 1 90 ? -1.057 -9.341 -0.361 1.00 88.81 90 ARG A N 1
ATOM 718 C CA . ARG A 1 90 ? -2.127 -9.566 0.610 1.00 88.81 90 ARG A CA 1
ATOM 719 C C . ARG A 1 90 ? -1.586 -9.329 2.010 1.00 88.81 90 ARG A C 1
ATOM 721 O O . ARG A 1 90 ? -0.599 -9.948 2.399 1.00 88.81 90 ARG A O 1
ATOM 728 N N . TYR A 1 91 ? -2.262 -8.477 2.767 1.00 88.75 91 TYR A N 1
ATOM 729 C CA . TYR A 1 91 ? -1.940 -8.184 4.153 1.00 88.75 91 TYR A CA 1
ATOM 730 C C . TYR A 1 91 ? -3.171 -8.387 5.034 1.00 88.75 91 TYR A C 1
ATOM 732 O O . TYR A 1 91 ? -4.175 -7.694 4.874 1.00 88.75 91 TYR A O 1
ATOM 740 N N . SER A 1 92 ? -3.099 -9.337 5.964 1.00 88.44 92 SER A N 1
ATOM 741 C CA . SER A 1 92 ? -4.192 -9.610 6.897 1.00 88.44 92 SER A CA 1
ATOM 742 C C . SER A 1 92 ? -4.125 -8.646 8.072 1.00 88.44 92 SER A C 1
ATOM 744 O O . SER A 1 92 ? -3.205 -8.697 8.892 1.00 88.44 92 SER A O 1
ATOM 746 N N . ILE A 1 93 ? -5.119 -7.775 8.163 1.00 85.81 93 ILE A N 1
ATOM 747 C CA . ILE A 1 93 ? -5.193 -6.769 9.205 1.00 85.81 93 ILE A CA 1
ATOM 748 C C . ILE A 1 93 ? -5.733 -7.392 10.500 1.00 85.81 93 ILE A C 1
ATOM 750 O O . ILE A 1 93 ? -6.719 -8.128 10.489 1.00 85.81 93 ILE A O 1
ATOM 754 N N . ARG A 1 94 ? -5.092 -7.094 11.633 1.00 83.12 94 ARG A N 1
ATOM 755 C CA . ARG A 1 94 ? -5.509 -7.558 12.964 1.00 83.12 94 ARG A CA 1
ATOM 756 C C . ARG A 1 94 ? -5.768 -6.369 13.881 1.00 83.12 94 ARG A C 1
ATOM 758 O O . ARG A 1 94 ? -5.143 -5.323 13.725 1.00 83.12 94 ARG A O 1
ATOM 765 N N . ASP A 1 95 ? -6.679 -6.557 14.831 1.00 79.62 95 ASP A N 1
ATOM 766 C CA . ASP A 1 95 ? -6.912 -5.643 15.955 1.00 79.62 95 ASP A CA 1
ATOM 767 C C . ASP A 1 95 ? -7.255 -4.195 15.559 1.00 79.62 95 ASP A C 1
ATOM 769 O O . ASP A 1 95 ? -6.708 -3.234 16.110 1.00 79.62 95 ASP A O 1
ATOM 773 N N . LEU A 1 96 ? -8.182 -4.029 14.610 1.00 80.50 96 LEU A N 1
ATOM 774 C CA . LEU A 1 96 ? -8.789 -2.731 14.317 1.00 80.50 96 LEU A CA 1
ATOM 775 C C . LEU A 1 96 ? -10.108 -2.540 15.055 1.00 80.50 96 LEU A C 1
ATOM 777 O O . LEU A 1 96 ? -10.935 -3.448 15.156 1.00 80.50 96 LEU A O 1
ATOM 781 N N . THR A 1 97 ? -10.306 -1.326 15.557 1.00 85.25 97 THR A N 1
ATOM 782 C CA . THR A 1 97 ? -11.586 -0.911 16.122 1.00 85.25 97 THR A CA 1
ATOM 783 C C . THR A 1 97 ? -12.638 -0.803 15.017 1.00 85.25 97 THR A C 1
ATOM 785 O O . THR A 1 97 ? -12.296 -0.450 13.891 1.00 85.25 97 THR A O 1
ATOM 788 N N . PRO A 1 98 ? -13.923 -1.070 15.299 1.00 86.12 98 PRO A N 1
ATOM 789 C CA . PRO A 1 98 ? -14.982 -0.794 14.335 1.00 86.12 98 PRO A CA 1
ATOM 790 C C . PRO A 1 98 ? -15.047 0.704 14.013 1.00 86.12 98 PRO A C 1
ATOM 792 O O . PRO A 1 98 ? -15.162 1.526 14.923 1.00 86.12 98 PRO A O 1
ATOM 795 N N . GLY A 1 99 ? -14.996 1.061 12.730 1.00 88.25 99 GLY A N 1
ATOM 796 C CA . GLY A 1 99 ? -15.036 2.455 12.299 1.00 88.25 99 GLY A CA 1
ATOM 797 C C . GLY A 1 99 ? -14.437 2.680 10.914 1.00 88.25 99 GLY A C 1
ATOM 798 O O . GLY A 1 99 ? -14.108 1.735 10.198 1.00 88.25 99 GLY A O 1
ATOM 799 N N . GLN A 1 100 ? -14.314 3.954 10.541 1.00 85.81 100 GLN A N 1
ATOM 800 C CA . GLN A 1 100 ? -13.571 4.374 9.355 1.00 85.81 100 GLN A CA 1
ATOM 801 C C . GLN A 1 100 ? -12.131 4.693 9.743 1.00 85.81 100 GLN A C 1
ATOM 803 O O . GLN A 1 100 ? -11.896 5.486 10.654 1.00 85.81 100 GLN A O 1
ATOM 808 N N . HIS A 1 101 ? -11.191 4.093 9.019 1.00 87.44 101 HIS A N 1
ATOM 809 C CA . HIS A 1 101 ? -9.765 4.214 9.283 1.00 87.44 101 HIS A CA 1
ATOM 810 C C . HIS A 1 101 ? -9.052 4.656 8.005 1.00 87.44 101 HIS A C 1
ATOM 812 O O . HIS A 1 101 ? -9.041 3.895 7.032 1.00 87.44 101 HIS A O 1
ATOM 818 N N . PRO A 1 102 ? -8.488 5.878 7.949 1.00 86.19 102 PRO A N 1
ATOM 819 C CA . PRO A 1 102 ? -7.680 6.284 6.812 1.00 86.19 102 PRO A CA 1
ATOM 820 C C . PRO A 1 102 ? -6.447 5.389 6.713 1.00 86.19 102 PRO A C 1
ATOM 822 O O . PRO A 1 102 ? -5.762 5.128 7.706 1.00 86.19 102 PRO A O 1
ATOM 825 N N . TYR A 1 103 ? -6.134 4.954 5.498 1.00 88.88 103 TYR A N 1
ATOM 826 C CA . TYR A 1 103 ? -4.926 4.191 5.237 1.00 88.88 103 TYR A CA 1
ATOM 827 C C . TYR A 1 103 ? -4.215 4.666 3.974 1.00 88.88 103 TYR A C 1
ATOM 829 O O . TYR A 1 103 ? -4.809 5.274 3.084 1.00 88.88 103 TYR A O 1
ATOM 837 N N . LYS A 1 104 ? -2.914 4.391 3.910 1.00 87.19 104 LYS A N 1
ATOM 838 C CA . LYS A 1 104 ? -2.042 4.723 2.786 1.00 87.19 104 LYS A CA 1
ATOM 839 C C . LYS A 1 104 ? -1.069 3.578 2.548 1.00 87.19 104 LYS A C 1
ATOM 841 O O . LYS A 1 104 ? -0.518 3.034 3.500 1.00 87.19 104 LYS A O 1
ATOM 846 N N . VAL A 1 105 ? -0.832 3.254 1.280 1.00 87.44 105 VAL A N 1
ATOM 847 C CA . VAL A 1 105 ? 0.237 2.343 0.858 1.00 87.44 105 VAL A CA 1
ATOM 848 C C . VAL A 1 105 ? 1.284 3.154 0.111 1.00 87.44 105 VAL A C 1
ATOM 850 O O . VAL A 1 105 ? 0.970 3.849 -0.852 1.00 87.44 105 VAL A O 1
ATOM 853 N N . GLU A 1 106 ? 2.524 3.080 0.570 1.00 85.88 106 GLU A N 1
ATOM 854 C CA . GLU A 1 106 ? 3.684 3.677 -0.085 1.00 85.88 106 GLU A CA 1
ATOM 855 C C . GLU A 1 106 ? 4.569 2.569 -0.643 1.00 85.88 106 GLU A C 1
ATOM 857 O O . GLU A 1 106 ? 4.770 1.547 0.012 1.00 85.88 106 GLU A O 1
ATOM 862 N N . VAL A 1 107 ? 5.086 2.769 -1.852 1.00 85.94 107 VAL A N 1
ATOM 863 C CA . VAL A 1 107 ? 6.040 1.856 -2.486 1.00 85.94 107 VAL A CA 1
ATOM 864 C C . VAL A 1 107 ? 7.439 2.386 -2.219 1.00 85.94 107 VAL A C 1
ATOM 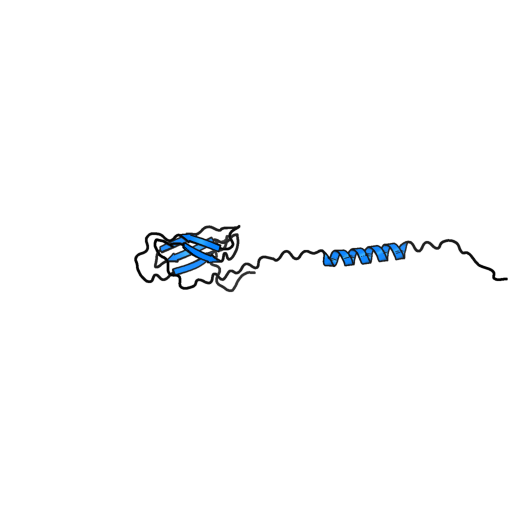866 O O . VAL A 1 107 ? 7.690 3.575 -2.406 1.00 85.94 107 VAL A O 1
ATOM 869 N N . ILE A 1 108 ? 8.331 1.523 -1.758 1.00 85.25 108 ILE A N 1
ATOM 870 C CA . ILE A 1 108 ? 9.701 1.858 -1.390 1.00 85.25 108 ILE A CA 1
ATOM 871 C C . ILE A 1 108 ? 10.635 1.008 -2.248 1.00 85.25 108 ILE A C 1
ATOM 873 O O . ILE A 1 108 ? 10.508 -0.214 -2.285 1.00 85.25 108 ILE A O 1
ATOM 877 N N . ASP A 1 109 ? 11.552 1.657 -2.955 1.00 80.75 109 ASP A N 1
ATOM 878 C CA . ASP A 1 109 ? 12.568 0.978 -3.759 1.00 80.75 109 ASP A CA 1
ATOM 879 C C . ASP A 1 109 ? 13.636 0.299 -2.878 1.00 80.75 109 ASP A C 1
ATOM 881 O O . ASP A 1 109 ? 13.724 0.560 -1.677 1.00 80.75 109 ASP A O 1
ATOM 885 N N . VAL A 1 110 ? 14.481 -0.544 -3.472 1.00 75.75 110 VAL A N 1
ATOM 886 C CA . VAL A 1 110 ? 15.607 -1.228 -2.811 1.00 75.75 110 VAL A CA 1
ATOM 887 C C . VAL A 1 110 ? 16.554 -0.230 -2.132 1.00 75.75 110 VAL A C 1
ATOM 889 O O . VAL A 1 110 ? 17.093 -0.516 -1.065 1.00 75.75 110 VAL A O 1
ATOM 892 N N . ASP A 1 111 ? 16.680 0.974 -2.694 1.00 75.25 111 ASP A N 1
ATOM 893 C CA . ASP A 1 111 ? 17.489 2.071 -2.151 1.00 75.25 111 ASP A CA 1
ATOM 894 C C . ASP A 1 111 ? 16.773 2.887 -1.051 1.00 75.25 111 ASP A C 1
ATOM 896 O O . ASP A 1 111 ? 17.277 3.914 -0.592 1.00 75.25 111 ASP A O 1
ATOM 900 N N . GLY A 1 112 ? 15.574 2.474 -0.626 1.00 70.94 112 GLY A N 1
ATOM 901 C CA . GLY A 1 112 ? 14.788 3.159 0.407 1.00 70.94 112 GLY A CA 1
ATOM 902 C C . GLY A 1 112 ? 14.047 4.410 -0.082 1.00 70.94 112 GLY A C 1
ATOM 903 O O . GLY A 1 112 ? 13.472 5.148 0.722 1.00 70.94 112 GLY A O 1
ATOM 904 N N . VAL A 1 113 ? 14.039 4.668 -1.391 1.00 75.81 113 VAL A N 1
ATOM 905 C CA . VAL A 1 113 ? 13.357 5.823 -1.988 1.00 75.81 113 VAL A CA 1
ATOM 906 C C . VAL A 1 113 ? 11.861 5.540 -2.113 1.00 75.81 113 VAL A C 1
ATOM 908 O O . VAL A 1 113 ? 11.454 4.528 -2.678 1.00 75.81 113 VAL A O 1
ATOM 911 N N . ILE A 1 114 ? 11.022 6.451 -1.611 1.00 76.81 114 ILE A N 1
ATOM 912 C CA . ILE A 1 114 ? 9.565 6.356 -1.766 1.00 76.81 114 ILE A CA 1
ATOM 913 C C . ILE A 1 114 ? 9.200 6.694 -3.214 1.00 76.81 114 ILE A C 1
ATOM 915 O O . ILE A 1 114 ? 9.313 7.845 -3.648 1.00 76.81 114 ILE A O 1
ATOM 919 N N . LEU A 1 115 ? 8.723 5.696 -3.952 1.00 65.56 115 LEU A N 1
ATOM 920 C CA . LEU A 1 115 ? 8.296 5.838 -5.336 1.00 65.56 115 LEU A CA 1
ATOM 921 C C . LEU A 1 115 ? 6.934 6.541 -5.374 1.00 65.56 115 LEU A C 1
ATOM 923 O O . LEU A 1 115 ? 5.890 5.985 -5.033 1.00 65.56 115 LEU A O 1
ATOM 927 N N . SER A 1 116 ? 6.959 7.810 -5.775 1.00 57.25 116 SER A N 1
ATOM 928 C CA . SER A 1 116 ? 5.759 8.592 -6.080 1.00 57.25 116 SER A CA 1
ATOM 929 C C . SER A 1 116 ? 5.338 8.334 -7.532 1.00 57.25 116 SER A C 1
ATOM 931 O O . SER A 1 116 ? 6.208 8.110 -8.377 1.00 57.25 116 SER A O 1
ATOM 933 N N . PRO A 1 117 ? 4.034 8.379 -7.868 1.00 46.41 117 PRO A N 1
ATOM 934 C CA . PRO A 1 117 ? 3.578 8.100 -9.225 1.00 46.41 117 PRO A CA 1
ATOM 935 C C . PRO A 1 117 ? 4.166 9.138 -10.193 1.00 46.41 117 PRO A C 1
ATOM 937 O O . PRO A 1 117 ? 3.746 10.293 -10.188 1.00 46.41 117 PRO A O 1
ATOM 940 N N . GLY A 1 118 ? 5.148 8.731 -11.001 1.00 43.09 118 GLY A N 1
ATOM 941 C CA . GLY A 1 118 ? 5.790 9.601 -11.994 1.00 43.09 118 GLY A CA 1
ATOM 942 C C . GLY A 1 118 ? 7.207 9.216 -12.425 1.00 43.09 118 GLY A C 1
ATOM 943 O O . GLY A 1 118 ? 7.620 9.651 -13.493 1.00 43.09 118 GLY A O 1
ATOM 944 N N . TYR A 1 119 ? 7.936 8.394 -11.663 1.00 39.22 119 TYR A N 1
ATOM 945 C CA . TYR A 1 119 ? 9.324 8.053 -11.996 1.00 39.22 119 TYR A CA 1
ATOM 946 C C . TYR A 1 119 ? 9.571 6.543 -11.921 1.00 39.22 119 TYR A C 1
ATOM 948 O O . TYR A 1 119 ? 9.894 6.003 -10.869 1.00 39.22 119 TYR A O 1
ATOM 956 N N . CYS A 1 120 ? 9.422 5.868 -13.058 1.00 41.81 120 CYS A N 1
ATOM 957 C CA . CYS A 1 120 ? 10.206 4.678 -13.380 1.00 41.81 120 CYS A CA 1
ATOM 958 C C . CYS A 1 120 ? 11.064 5.079 -14.586 1.00 41.81 120 CYS A C 1
ATOM 960 O O . CYS A 1 120 ? 10.502 5.467 -15.611 1.00 41.81 120 CYS A O 1
ATOM 962 N N . TRP A 1 121 ? 12.387 5.087 -14.416 1.00 37.69 121 TRP A N 1
ATOM 963 C CA . TRP A 1 121 ? 13.359 5.328 -15.487 1.00 37.69 121 TRP A CA 1
ATOM 964 C C . TRP A 1 121 ? 13.653 4.026 -16.231 1.00 37.69 121 TRP A C 1
ATOM 966 O O . TRP A 1 121 ? 13.641 2.967 -15.564 1.00 37.69 121 TRP A O 1
#